Protein AF-A0A9D0B0W1-F1 (afdb_monomer_lite)

Structure (mmCIF, N/CA/C/O backbone):
data_AF-A0A9D0B0W1-F1
#
_entry.id   AF-A0A9D0B0W1-F1
#
loop_
_atom_site.group_PDB
_atom_site.id
_atom_site.type_symbol
_atom_site.label_atom_id
_atom_site.label_alt_id
_atom_site.label_comp_id
_atom_site.label_asym_id
_atom_site.label_entity_id
_atom_site.label_seq_id
_atom_site.pdbx_PDB_ins_code
_atom_site.Cartn_x
_atom_site.Cartn_y
_atom_site.Cartn_z
_atom_site.occupancy
_atom_site.B_iso_or_equiv
_atom_site.auth_seq_id
_atom_site.auth_comp_id
_atom_site.auth_asym_id
_atom_site.auth_atom_id
_atom_site.pdbx_PDB_model_num
ATOM 1 N N . MET A 1 1 ? 19.069 -5.716 -16.546 1.00 74.25 1 MET A N 1
ATOM 2 C CA . MET A 1 1 ? 19.276 -5.893 -15.084 1.00 74.25 1 MET A CA 1
ATOM 3 C C . MET A 1 1 ? 19.100 -4.610 -14.264 1.00 74.25 1 MET A C 1
ATOM 5 O O . MET A 1 1 ? 18.106 -4.518 -13.560 1.00 74.25 1 MET A O 1
ATOM 9 N N . TRP A 1 2 ? 20.006 -3.620 -14.311 1.00 89.25 2 TRP A N 1
ATOM 10 C CA . TRP A 1 2 ? 19.862 -2.400 -13.483 1.00 89.25 2 TRP A CA 1
ATOM 11 C C . TRP A 1 2 ? 18.705 -1.489 -13.918 1.00 89.25 2 TRP A C 1
ATOM 13 O O . TRP A 1 2 ? 18.021 -0.925 -13.070 1.00 89.25 2 TRP A O 1
ATOM 23 N N . GLU A 1 3 ? 18.443 -1.393 -15.222 1.00 91.62 3 GLU A N 1
ATOM 24 C CA . GLU A 1 3 ? 17.301 -0.635 -15.752 1.00 91.62 3 GLU A CA 1
ATOM 25 C C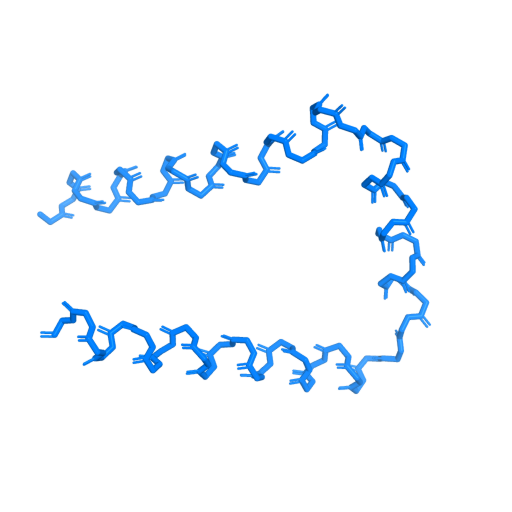 . GLU A 1 3 ? 15.960 -1.263 -15.357 1.00 91.62 3 GLU A C 1
ATOM 27 O O . GLU A 1 3 ? 15.070 -0.561 -14.891 1.00 91.62 3 GLU A O 1
ATOM 32 N N . GLU A 1 4 ? 15.832 -2.590 -15.454 1.00 90.50 4 GLU A N 1
ATOM 33 C CA . GLU A 1 4 ? 14.630 -3.323 -15.026 1.00 90.50 4 GLU A CA 1
ATOM 34 C C . GLU A 1 4 ? 14.331 -3.115 -13.537 1.00 90.50 4 GLU A C 1
ATOM 36 O O . GLU A 1 4 ? 13.184 -2.864 -13.168 1.00 90.50 4 GLU A O 1
ATOM 41 N N . LEU A 1 5 ? 15.363 -3.143 -12.682 1.00 92.06 5 LEU A N 1
ATOM 42 C CA . LEU A 1 5 ? 15.223 -2.808 -11.263 1.00 92.06 5 LEU A CA 1
ATOM 43 C C . LEU A 1 5 ? 14.770 -1.355 -11.068 1.00 92.06 5 LEU A C 1
ATOM 45 O O . LEU A 1 5 ? 13.870 -1.098 -10.269 1.00 92.06 5 LEU A O 1
ATOM 49 N N . GLY A 1 6 ? 15.347 -0.410 -11.817 1.00 95.56 6 GLY A N 1
ATOM 50 C CA . GLY A 1 6 ? 14.942 0.997 -11.784 1.00 95.56 6 GLY A CA 1
ATOM 51 C C . GLY A 1 6 ? 13.479 1.205 -12.190 1.00 95.56 6 GLY A C 1
ATOM 52 O O . GLY A 1 6 ? 12.759 1.968 -11.539 1.00 95.56 6 GLY A O 1
ATOM 53 N N . ILE A 1 7 ? 13.008 0.480 -13.207 1.00 94.75 7 ILE A N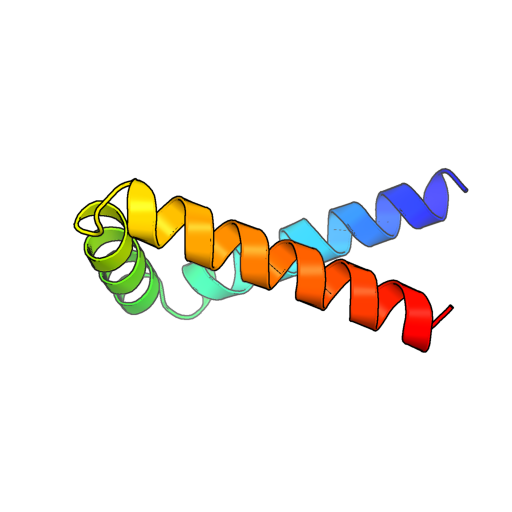 1
ATOM 54 C CA . ILE A 1 7 ? 11.611 0.508 -13.661 1.00 94.75 7 ILE A CA 1
ATOM 55 C C . ILE A 1 7 ? 10.690 -0.096 -12.596 1.00 94.75 7 ILE A C 1
ATOM 57 O O . ILE A 1 7 ? 9.697 0.532 -12.230 1.00 94.75 7 ILE A O 1
ATOM 61 N N . ALA A 1 8 ? 11.027 -1.269 -12.055 1.00 93.38 8 ALA A N 1
ATOM 62 C CA . ALA A 1 8 ? 10.225 -1.930 -11.026 1.00 93.38 8 ALA A CA 1
ATOM 63 C C . ALA A 1 8 ? 10.053 -1.046 -9.779 1.00 93.38 8 ALA A C 1
ATOM 65 O O . ALA A 1 8 ? 8.937 -0.875 -9.286 1.00 93.38 8 ALA A O 1
ATOM 66 N N . ILE A 1 9 ? 11.137 -0.418 -9.313 1.00 94.62 9 ILE A N 1
ATOM 67 C CA . ILE A 1 9 ? 11.101 0.517 -8.182 1.00 94.62 9 ILE A CA 1
ATOM 68 C C . ILE A 1 9 ? 10.226 1.729 -8.517 1.00 94.62 9 ILE A C 1
ATOM 70 O O . ILE A 1 9 ? 9.372 2.112 -7.719 1.00 94.62 9 ILE A O 1
ATOM 74 N N . SER A 1 10 ? 10.391 2.307 -9.709 1.00 95.38 10 SER A N 1
ATOM 75 C CA . SER A 1 10 ? 9.596 3.461 -10.149 1.00 95.38 10 SER A CA 1
ATOM 76 C C . SER A 1 10 ? 8.095 3.150 -10.171 1.00 95.38 10 SER A C 1
ATOM 78 O O . SER A 1 10 ? 7.293 3.955 -9.697 1.00 95.38 10 SER A O 1
ATOM 80 N N . LEU A 1 11 ? 7.706 1.963 -10.650 1.00 95.31 11 LEU A N 1
ATOM 81 C CA . LEU A 1 11 ? 6.313 1.507 -10.646 1.00 95.31 11 LEU A CA 1
ATOM 82 C C . LEU A 1 11 ? 5.758 1.354 -9.224 1.00 95.31 11 LEU A C 1
ATOM 84 O O . LEU A 1 11 ? 4.630 1.779 -8.975 1.00 95.31 11 LEU A O 1
ATOM 88 N N . ILE A 1 12 ? 6.546 0.821 -8.285 1.00 94.56 12 ILE A N 1
ATOM 89 C CA . ILE A 1 12 ? 6.154 0.726 -6.869 1.00 94.56 12 ILE A CA 1
ATOM 90 C C . ILE A 1 12 ? 5.872 2.121 -6.298 1.00 94.56 12 ILE A C 1
ATOM 92 O O . ILE A 1 12 ? 4.825 2.323 -5.685 1.00 94.56 12 ILE A O 1
ATOM 96 N N . PHE A 1 13 ? 6.748 3.102 -6.546 1.00 94.69 13 PHE A N 1
ATOM 97 C CA . PHE A 1 13 ? 6.540 4.480 -6.082 1.00 94.69 13 PHE A CA 1
ATOM 98 C C . PHE A 1 13 ? 5.289 5.129 -6.681 1.00 94.69 13 PHE A C 1
ATOM 100 O O . PHE A 1 13 ? 4.552 5.806 -5.962 1.00 94.69 13 PHE A O 1
ATOM 107 N N . ILE A 1 14 ? 5.030 4.923 -7.976 1.00 95.62 14 ILE A N 1
ATOM 108 C CA . ILE A 1 14 ? 3.830 5.453 -8.635 1.00 95.62 14 ILE A CA 1
ATOM 109 C C . ILE A 1 14 ? 2.575 4.838 -8.006 1.00 95.62 14 ILE A C 1
ATOM 111 O O . ILE A 1 14 ? 1.685 5.576 -7.585 1.00 95.62 14 ILE A O 1
ATOM 115 N N . ILE A 1 15 ? 2.513 3.508 -7.889 1.00 93.56 15 ILE A N 1
ATOM 116 C CA . ILE A 1 15 ? 1.339 2.800 -7.357 1.00 93.56 15 ILE A CA 1
ATOM 117 C C . ILE A 1 15 ? 1.080 3.188 -5.893 1.00 93.56 15 ILE A C 1
ATOM 119 O O . ILE A 1 15 ? -0.052 3.532 -5.543 1.00 93.56 15 ILE A O 1
ATOM 123 N N . GLU A 1 16 ? 2.116 3.206 -5.051 1.00 91.38 16 GLU A N 1
ATOM 124 C CA . GLU A 1 16 ? 2.004 3.626 -3.646 1.00 91.38 16 GLU A CA 1
ATOM 125 C C . GLU A 1 16 ? 1.607 5.104 -3.510 1.00 91.38 16 GLU A C 1
ATOM 127 O O . GLU A 1 16 ? 0.863 5.463 -2.599 1.00 91.38 16 GLU A O 1
ATOM 132 N N . GLY A 1 17 ? 2.043 5.973 -4.428 1.00 92.25 17 GLY A N 1
ATOM 133 C CA . GLY A 1 17 ? 1.688 7.395 -4.447 1.00 92.25 17 GLY A CA 1
ATOM 134 C C . GLY A 1 17 ? 0.269 7.688 -4.952 1.00 92.25 17 GLY A C 1
ATOM 135 O O . GLY A 1 17 ? -0.344 8.677 -4.538 1.00 92.25 17 GLY A O 1
ATOM 136 N N . MET A 1 18 ? -0.299 6.828 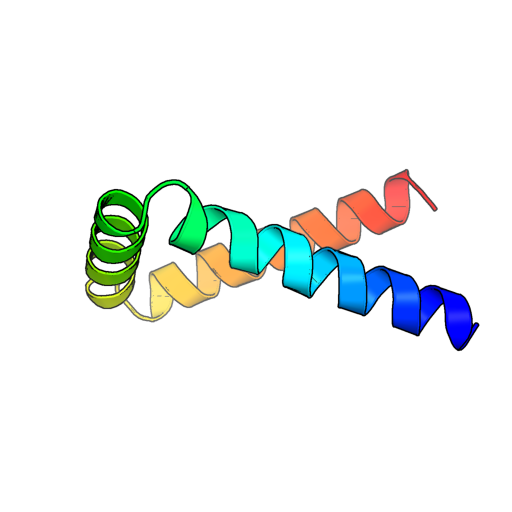-5.802 1.00 94.81 18 MET A N 1
ATOM 137 C CA . MET A 1 18 ? -1.640 7.025 -6.365 1.00 94.81 18 MET A CA 1
ATOM 138 C C . MET A 1 18 ? -2.742 6.982 -5.299 1.00 94.81 18 MET A C 1
ATOM 140 O O . MET A 1 18 ? -3.627 7.838 -5.299 1.00 94.81 18 MET A O 1
ATOM 144 N N . LEU A 1 19 ? -2.697 6.021 -4.371 1.00 88.75 19 LEU A N 1
ATOM 145 C CA . LEU A 1 19 ? -3.697 5.877 -3.301 1.00 88.75 19 LEU A CA 1
ATOM 146 C C . LEU A 1 19 ? -3.835 7.125 -2.399 1.00 88.75 19 LEU A C 1
ATOM 148 O O . LEU A 1 19 ? -4.963 7.608 -2.234 1.00 88.75 19 LEU A O 1
ATOM 152 N N . PRO A 1 20 ? -2.752 7.686 -1.821 1.00 91.12 20 PRO A N 1
ATOM 153 C CA . PRO A 1 20 ? -2.832 8.903 -1.021 1.00 91.12 20 PRO A CA 1
ATOM 154 C C . PRO A 1 20 ? -3.196 10.139 -1.851 1.00 91.12 20 PRO A C 1
ATOM 156 O O . PRO A 1 20 ? -3.831 11.039 -1.303 1.00 91.12 20 PRO A O 1
ATOM 159 N N . PHE A 1 21 ? -2.833 10.190 -3.139 1.00 94.31 21 PHE A N 1
ATOM 160 C CA . PHE A 1 21 ? -3.161 11.313 -4.021 1.00 94.31 21 PHE A CA 1
ATOM 161 C C . PHE A 1 21 ? -4.648 11.338 -4.408 1.00 94.31 21 PHE A C 1
ATOM 163 O O . PHE A 1 21 ? -5.297 12.375 -4.289 1.00 94.31 21 PHE A O 1
ATOM 170 N N . LEU A 1 22 ? -5.207 10.196 -4.820 1.00 95.31 22 LEU A N 1
ATOM 171 C CA . LEU A 1 22 ? -6.597 10.095 -5.276 1.00 95.31 22 LEU A CA 1
ATOM 172 C C . LEU A 1 22 ? -7.607 10.176 -4.125 1.00 95.31 22 LEU A C 1
ATOM 174 O O . LEU A 1 22 ? -8.672 10.772 -4.278 1.00 95.31 22 LEU A O 1
ATOM 178 N N . ASN A 1 23 ? -7.309 9.566 -2.971 1.00 94.38 23 ASN A N 1
ATOM 179 C CA . ASN A 1 23 ? -8.215 9.573 -1.821 1.00 94.38 23 ASN A CA 1
ATOM 180 C C . ASN A 1 23 ? -7.460 9.659 -0.481 1.00 94.38 23 ASN A C 1
ATOM 182 O O . ASN A 1 23 ? -7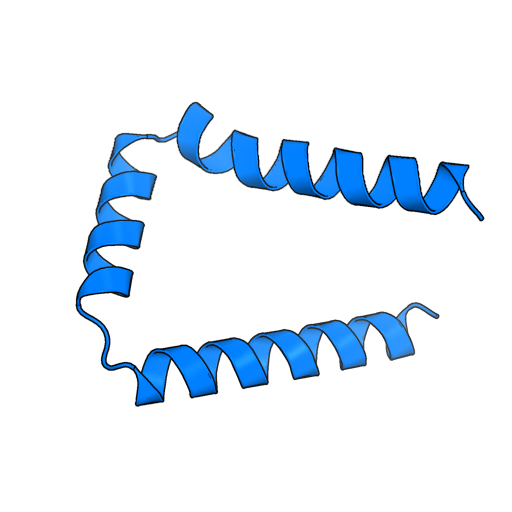.372 8.672 0.265 1.00 94.38 23 ASN A O 1
ATOM 186 N N . PRO A 1 24 ? -6.974 10.854 -0.104 1.00 91.81 24 PRO A N 1
ATOM 187 C CA . PRO A 1 24 ? -6.205 11.039 1.126 1.00 91.81 24 PRO A CA 1
ATOM 188 C C . PRO A 1 24 ? -7.013 10.722 2.394 1.00 91.81 24 PRO A C 1
ATOM 190 O O . PRO A 1 24 ? -6.465 10.228 3.384 1.00 91.81 24 PRO A O 1
ATOM 193 N N . ALA A 1 25 ? -8.326 10.978 2.394 1.00 93.81 25 ALA A N 1
ATOM 194 C CA . ALA A 1 25 ? -9.190 10.699 3.542 1.00 93.81 25 ALA A CA 1
ATOM 195 C C . ALA A 1 25 ? -9.399 9.188 3.751 1.00 93.81 25 ALA A C 1
ATOM 197 O O . ALA A 1 25 ? -9.279 8.697 4.880 1.00 93.81 25 ALA A O 1
ATOM 198 N N . GLY A 1 26 ? -9.661 8.452 2.666 1.00 93.44 26 GLY A N 1
ATOM 199 C CA . GLY A 1 26 ? -9.771 6.994 2.661 1.00 93.44 26 GLY A CA 1
ATOM 200 C C . GLY A 1 26 ? -8.465 6.329 3.084 1.00 93.44 26 GLY A C 1
ATOM 201 O O . GLY A 1 26 ? -8.473 5.497 3.992 1.00 93.44 26 GLY A O 1
ATOM 202 N N . TRP A 1 27 ? -7.338 6.781 2.530 1.00 94.06 27 TRP A N 1
ATOM 203 C CA . TRP A 1 27 ? -6.011 6.293 2.904 1.00 94.06 27 TRP A CA 1
ATOM 204 C C . TRP A 1 27 ? -5.725 6.466 4.402 1.00 94.06 27 TRP A C 1
ATOM 206 O O . TRP A 1 27 ? -5.398 5.502 5.097 1.00 94.06 27 TRP A O 1
ATOM 216 N N . ARG A 1 28 ? -5.968 7.662 4.957 1.00 93.50 28 ARG A N 1
ATOM 217 C CA . ARG A 1 28 ? -5.819 7.916 6.404 1.00 93.50 28 ARG A CA 1
ATOM 218 C C . ARG A 1 28 ? -6.730 7.031 7.262 1.00 93.50 28 ARG A C 1
ATOM 220 O O . ARG A 1 28 ? -6.346 6.647 8.368 1.00 93.50 28 ARG A O 1
ATOM 227 N N . LYS A 1 29 ? -7.949 6.720 6.803 1.00 95.19 29 LYS A N 1
ATOM 228 C CA . LYS A 1 29 ? -8.865 5.803 7.506 1.00 95.19 29 LYS A CA 1
ATOM 229 C C . LYS A 1 29 ? -8.314 4.375 7.519 1.00 95.19 29 LYS A C 1
ATOM 231 O O . LYS A 1 29 ? -8.336 3.743 8.575 1.00 95.19 29 LYS A O 1
ATOM 236 N N . THR A 1 30 ? -7.787 3.901 6.393 1.00 92.19 30 THR A N 1
ATOM 237 C CA . THR A 1 30 ? -7.149 2.582 6.280 1.00 92.19 30 THR A CA 1
ATOM 238 C C . THR A 1 30 ? -5.924 2.481 7.183 1.00 92.19 30 THR A C 1
ATOM 240 O O . THR A 1 30 ? -5.857 1.560 7.995 1.00 92.19 30 THR A O 1
ATOM 243 N N . LEU A 1 31 ? -5.026 3.470 7.158 1.00 92.56 31 LEU A N 1
ATOM 244 C CA . LEU A 1 31 ? -3.855 3.505 8.043 1.00 92.56 31 LEU A CA 1
ATOM 245 C C . LEU A 1 31 ? -4.239 3.485 9.528 1.00 92.56 31 LEU A C 1
ATOM 247 O O . LEU A 1 31 ? -3.651 2.744 10.310 1.00 92.56 31 LEU A O 1
ATOM 251 N N . ARG A 1 32 ? -5.278 4.230 9.928 1.00 94.88 32 ARG A N 1
ATOM 252 C CA . ARG A 1 32 ? -5.803 4.175 11.305 1.00 94.88 32 ARG A CA 1
ATOM 253 C C . ARG A 1 32 ? -6.370 2.810 11.679 1.00 94.88 32 ARG A C 1
ATOM 255 O O . ARG A 1 32 ? -6.302 2.437 12.845 1.00 94.88 32 ARG A O 1
ATOM 262 N N . ARG A 1 33 ? -6.954 2.079 10.726 1.00 92.50 33 ARG A N 1
ATOM 263 C CA . ARG A 1 33 ? -7.428 0.711 10.958 1.00 92.50 33 ARG A CA 1
ATOM 264 C C . ARG A 1 33 ? -6.246 -0.236 11.146 1.00 92.50 33 ARG A C 1
ATOM 266 O O . ARG A 1 33 ? -6.246 -0.974 12.122 1.00 92.50 33 ARG A O 1
ATOM 273 N N . ILE A 1 34 ? -5.237 -0.145 10.279 1.00 92.69 34 ILE A N 1
ATOM 274 C CA . ILE A 1 34 ? -4.004 -0.944 10.351 1.00 92.69 34 ILE A CA 1
ATOM 275 C C . ILE A 1 34 ? -3.267 -0.688 11.670 1.00 92.69 34 ILE A C 1
ATOM 277 O O . ILE A 1 34 ? -2.898 -1.632 12.355 1.00 92.69 34 ILE A O 1
ATOM 281 N N . SER A 1 35 ? -3.144 0.573 12.088 1.00 92.50 35 SER A N 1
ATOM 282 C CA . SER A 1 35 ? -2.502 0.953 13.354 1.00 92.50 35 SER A CA 1
ATOM 283 C C . SER A 1 35 ? -3.193 0.387 14.601 1.00 92.50 35 SER A C 1
ATOM 285 O O . SER A 1 35 ? -2.573 0.351 15.659 1.00 92.50 35 SER A O 1
ATOM 287 N N . LYS A 1 36 ? -4.469 -0.003 14.507 1.00 93.62 36 LYS A N 1
ATOM 288 C CA . LYS A 1 36 ? -5.224 -0.624 15.605 1.00 93.62 36 LYS A CA 1
ATOM 289 C C . LYS A 1 36 ? -5.205 -2.154 15.549 1.00 93.62 36 LYS A C 1
ATOM 291 O O . LYS A 1 36 ? -5.751 -2.786 16.447 1.00 93.62 36 LYS A O 1
ATOM 296 N N . MET A 1 37 ? -4.646 -2.751 14.495 1.00 92.62 37 MET A N 1
ATOM 297 C CA . MET A 1 37 ? -4.532 -4.203 14.383 1.00 92.62 37 MET A CA 1
ATOM 298 C C . MET A 1 37 ? -3.429 -4.713 15.305 1.00 92.62 37 MET A C 1
ATOM 300 O O . MET A 1 37 ? -2.386 -4.084 15.463 1.00 92.62 37 MET A O 1
ATOM 304 N N . GLU A 1 38 ? -3.642 -5.890 15.883 1.00 93.19 38 GLU A N 1
ATOM 305 C CA . GLU A 1 38 ? -2.602 -6.558 16.653 1.00 93.19 38 GLU A CA 1
ATOM 306 C C . GLU A 1 38 ? -1.400 -6.909 15.769 1.00 93.19 38 GLU A C 1
ATOM 308 O O . GLU A 1 38 ? -1.548 -7.367 14.629 1.00 93.19 38 GLU A O 1
ATOM 313 N N . ASN A 1 39 ? -0.197 -6.785 16.335 1.00 93.25 39 ASN A N 1
ATOM 314 C CA . ASN A 1 39 ? 1.058 -7.100 15.648 1.00 93.25 39 ASN A CA 1
ATOM 315 C C . ASN A 1 39 ? 1.077 -8.524 15.073 1.00 93.25 39 ASN A C 1
ATOM 317 O O . ASN A 1 39 ? 1.659 -8.754 14.014 1.00 93.25 39 ASN A O 1
ATOM 321 N N . LYS A 1 40 ? 0.426 -9.487 15.740 1.00 93.31 40 LYS A N 1
ATOM 322 C CA . LYS A 1 40 ? 0.320 -10.870 15.257 1.00 93.31 40 LYS A CA 1
ATOM 323 C C . LYS A 1 40 ? -0.450 -10.939 13.937 1.00 93.31 40 LYS A C 1
ATOM 325 O O . LYS A 1 40 ? 0.061 -11.483 12.964 1.00 93.31 40 LYS A O 1
ATOM 330 N N . THR A 1 41 ? -1.629 -10.325 13.882 1.00 92.75 41 THR A N 1
ATOM 331 C CA . THR A 1 41 ? -2.474 -10.285 12.681 1.00 92.75 41 THR A CA 1
ATOM 332 C C . THR A 1 41 ? -1.789 -9.546 11.536 1.00 92.75 41 THR A C 1
ATOM 334 O O . THR A 1 41 ? -1.836 -10.009 10.395 1.00 92.75 41 THR A O 1
ATOM 337 N N . LEU A 1 42 ? -1.101 -8.437 11.829 1.00 93.38 42 LEU A N 1
ATOM 338 C CA . LEU A 1 42 ? -0.349 -7.686 10.822 1.00 93.38 42 LEU A CA 1
ATOM 339 C C . LEU A 1 42 ? 0.786 -8.529 10.217 1.00 93.38 42 LEU A C 1
ATOM 341 O O . LEU A 1 42 ? 0.926 -8.583 8.997 1.00 93.38 42 LEU A O 1
ATOM 345 N N . ARG A 1 43 ? 1.541 -9.255 11.054 1.00 93.62 43 ARG A N 1
ATOM 346 C CA . ARG A 1 43 ? 2.615 -10.159 10.606 1.00 93.62 43 ARG A CA 1
ATOM 347 C C . ARG A 1 43 ? 2.086 -11.327 9.781 1.00 93.62 43 ARG A C 1
ATOM 349 O O . ARG A 1 43 ? 2.666 -11.629 8.745 1.00 93.62 43 ARG A O 1
ATOM 356 N N . THR A 1 44 ? 0.994 -11.967 10.203 1.00 95.56 44 THR A N 1
ATOM 357 C CA . THR A 1 44 ? 0.398 -13.081 9.447 1.00 95.56 44 THR A CA 1
ATOM 358 C C . THR A 1 44 ? -0.149 -12.613 8.101 1.00 95.56 44 THR A C 1
ATOM 360 O O . THR A 1 44 ? 0.110 -13.253 7.089 1.00 95.56 44 THR A O 1
ATOM 363 N N . THR A 1 45 ? -0.843 -11.472 8.063 1.00 94.06 45 THR A N 1
ATOM 364 C CA . THR A 1 45 ? -1.361 -10.902 6.807 1.00 94.06 45 THR A CA 1
ATOM 365 C C . THR A 1 45 ? -0.215 -10.522 5.867 1.00 94.06 45 THR A C 1
ATOM 367 O O . THR A 1 45 ? -0.264 -10.834 4.680 1.00 94.06 45 THR A O 1
ATOM 370 N N . GLY A 1 46 ? 0.854 -9.920 6.401 1.00 93.44 46 GLY A N 1
ATOM 371 C CA . GLY A 1 46 ? 2.067 -9.627 5.639 1.00 93.44 46 GLY A CA 1
ATOM 372 C C . GLY A 1 46 ? 2.742 -10.888 5.095 1.00 93.44 46 GLY A C 1
ATOM 373 O O . GLY A 1 46 ? 3.109 -10.923 3.926 1.00 93.44 46 GLY A O 1
ATOM 374 N N . LEU A 1 47 ? 2.844 -11.949 5.902 1.00 96.38 47 LEU A N 1
ATOM 375 C CA . LEU A 1 47 ? 3.409 -13.230 5.472 1.00 96.38 47 LEU A CA 1
ATOM 376 C C . LEU A 1 47 ? 2.598 -13.866 4.340 1.00 96.38 47 LEU A C 1
ATOM 378 O O . LEU A 1 47 ? 3.177 -14.294 3.346 1.00 96.38 47 LEU A O 1
ATOM 382 N N . LEU A 1 48 ? 1.270 -13.886 4.465 1.00 96.50 48 LEU A N 1
ATOM 383 C CA . LEU A 1 48 ? 0.388 -14.391 3.412 1.00 96.50 48 LEU A CA 1
ATOM 384 C C . LEU A 1 48 ? 0.545 -13.587 2.115 1.00 96.50 48 LEU A C 1
ATOM 386 O O . LEU A 1 48 ? 0.635 -14.182 1.045 1.00 96.50 48 LEU A O 1
ATOM 390 N N . SER A 1 49 ? 0.646 -12.257 2.212 1.00 94.19 49 SER A N 1
ATOM 391 C CA . SER A 1 49 ? 0.890 -11.383 1.057 1.00 94.19 49 SER A CA 1
ATOM 392 C C . SER A 1 49 ? 2.236 -11.676 0.383 1.00 94.19 49 SER A C 1
ATOM 394 O O . SER A 1 49 ? 2.299 -11.808 -0.838 1.00 94.19 49 SER A O 1
ATOM 396 N N . MET A 1 50 ? 3.305 -11.865 1.165 1.00 95.44 50 MET A N 1
ATOM 397 C CA . MET A 1 50 ? 4.625 -12.228 0.633 1.00 95.44 50 MET A CA 1
ATOM 398 C C . MET A 1 50 ? 4.611 -13.586 -0.076 1.00 95.44 50 MET A C 1
ATOM 400 O O . MET A 1 50 ? 5.149 -13.701 -1.174 1.00 95.44 50 MET A O 1
ATOM 404 N N . ILE A 1 51 ? 3.974 -14.603 0.516 1.00 97.69 51 ILE A N 1
ATOM 405 C CA . ILE A 1 51 ? 3.845 -15.935 -0.099 1.00 97.69 51 ILE A CA 1
ATOM 406 C C . ILE A 1 51 ? 3.045 -15.849 -1.399 1.00 97.69 51 ILE A C 1
ATOM 408 O O . ILE A 1 51 ? 3.432 -16.448 -2.399 1.00 97.69 51 ILE A O 1
ATOM 412 N N . PHE A 1 52 ? 1.952 -15.087 -1.405 1.00 96.75 52 PHE A N 1
ATOM 413 C CA . PHE A 1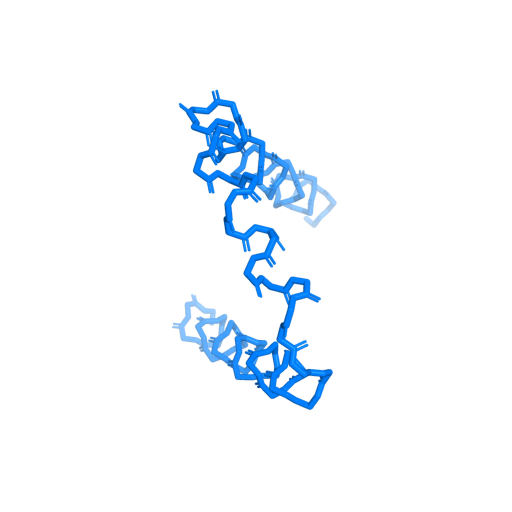 52 ? 1.143 -14.887 -2.601 1.00 96.75 52 PHE A CA 1
ATOM 414 C C . PHE A 1 52 ? 1.929 -14.182 -3.715 1.00 96.75 52 PHE A C 1
ATOM 416 O O . PHE A 1 52 ? 1.897 -14.626 -4.860 1.00 96.75 52 PHE A O 1
ATOM 423 N N . GLY A 1 53 ? 2.689 -13.135 -3.379 1.00 92.56 53 GLY A N 1
ATOM 424 C CA . GLY A 1 53 ? 3.574 -12.453 -4.325 1.00 92.56 53 GLY A CA 1
ATOM 425 C C . GLY A 1 53 ? 4.654 -13.378 -4.893 1.00 92.56 53 GLY A C 1
ATOM 426 O O . GLY A 1 53 ? 4.890 -13.372 -6.098 1.00 92.56 53 GLY A O 1
ATOM 427 N N . LEU A 1 54 ? 5.252 -14.226 -4.052 1.00 95.56 54 LEU A N 1
ATOM 428 C CA . LEU A 1 54 ? 6.222 -15.232 -4.488 1.00 95.56 54 LEU A CA 1
ATOM 429 C C . LEU A 1 54 ? 5.588 -16.273 -5.423 1.00 95.56 54 LEU A C 1
ATOM 431 O O . LEU A 1 54 ? 6.181 -16.621 -6.441 1.00 95.56 54 LEU A O 1
ATOM 435 N N . A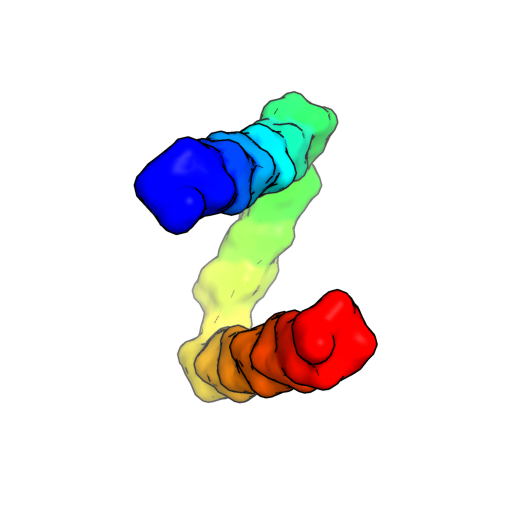LA A 1 55 ? 4.382 -16.745 -5.105 1.00 96.25 55 ALA A N 1
ATOM 436 C CA . ALA A 1 55 ? 3.652 -17.687 -5.947 1.00 96.25 55 ALA A CA 1
ATOM 437 C C . ALA A 1 55 ? 3.307 -17.078 -7.314 1.00 96.25 55 ALA A C 1
ATOM 439 O O . ALA A 1 55 ? 3.501 -17.729 -8.334 1.00 96.25 55 ALA A O 1
ATOM 440 N N . LEU A 1 56 ? 2.848 -15.822 -7.352 1.00 93.94 56 LEU A N 1
ATOM 441 C CA . LEU A 1 56 ? 2.606 -15.107 -8.608 1.00 93.94 56 LEU A CA 1
ATOM 442 C C . LEU A 1 56 ? 3.886 -14.931 -9.424 1.00 93.94 56 LEU A C 1
ATOM 444 O O . LEU A 1 56 ? 3.860 -15.154 -10.631 1.00 93.94 56 LEU A O 1
ATOM 448 N N . LEU A 1 57 ? 4.997 -14.571 -8.776 1.00 91.81 57 LEU A N 1
ATOM 449 C CA . LEU A 1 57 ? 6.286 -14.452 -9.450 1.00 91.81 57 LEU A CA 1
ATOM 450 C C . LEU A 1 57 ? 6.687 -15.779 -10.111 1.00 91.81 57 LEU A C 1
ATOM 452 O O . LEU A 1 57 ? 7.106 -15.759 -11.257 1.00 91.81 57 LEU A O 1
ATOM 456 N N . TYR A 1 58 ? 6.491 -16.910 -9.428 1.00 94.38 58 TYR A N 1
ATOM 457 C CA . TYR A 1 58 ? 6.783 -18.249 -9.958 1.00 94.38 58 TYR A CA 1
ATOM 458 C C . TYR A 1 58 ? 5.805 -18.729 -11.047 1.00 94.38 58 TYR A C 1
ATOM 460 O O . TYR A 1 58 ? 6.098 -19.666 -11.775 1.00 94.38 58 TYR A O 1
ATOM 468 N N . LEU A 1 59 ? 4.604 -18.148 -11.136 1.00 94.19 59 LEU A N 1
ATOM 469 C CA . LEU A 1 59 ? 3.641 -18.476 -12.196 1.00 94.19 59 LEU A CA 1
ATOM 470 C C . LEU A 1 59 ? 3.869 -17.654 -13.467 1.00 94.19 59 LEU A C 1
ATOM 472 O O . LEU A 1 59 ? 3.548 -18.114 -14.560 1.00 94.19 59 LEU A O 1
ATOM 476 N N . VAL A 1 60 ? 4.341 -16.416 -13.315 1.00 89.81 60 VAL A N 1
ATOM 477 C CA . VAL A 1 60 ? 4.581 -15.483 -14.426 1.00 89.81 60 VAL A CA 1
ATOM 478 C C . VAL A 1 60 ? 5.997 -15.632 -14.996 1.00 89.81 60 VAL A C 1
ATOM 480 O O . VAL A 1 60 ? 6.233 -15.231 -16.136 1.00 89.81 60 VAL A O 1
ATOM 483 N N . HIS A 1 61 ? 6.918 -16.200 -14.217 1.00 77.50 61 HIS A N 1
ATOM 484 C CA . HIS A 1 61 ? 8.305 -16.468 -14.586 1.00 77.50 61 HIS A CA 1
ATOM 485 C C . HIS A 1 61 ? 8.564 -17.972 -14.648 1.00 77.50 61 HIS A C 1
ATOM 487 O O . HIS A 1 61 ? 9.091 -18.428 -15.686 1.00 77.50 61 HIS A O 1
#

Secondary structure (DSSP, 8-state):
-HHHHHHHHHHHHHHHHHHHHH-HHHHHHHHHHHTTS-HHHHHHHHHHHHHHHHHHHHHH-

Radius of gyration: 14.93 Å; chains: 1; bounding box: 30×30×32 Å

pLDDT: mean 93.09, std 3.64, range [74.25, 97.69]

Foldseek 3Di:
DVVVVVVVVVVVVVVVVCVCVVCVPVVVVVVVVLVPDDPVVNVVVVVVVVVVVVVVVVVVD

Sequence (61 aa):
MWEELGIAISLIFIIEGMLPFLNPAGWRKTLRRISKMENKTLRTTGLLSMIFGLALLYLVH